Protein AF-A0A9K3L399-F1 (afdb_monomer_lite)

Structure (mmCIF, N/CA/C/O backbone):
data_AF-A0A9K3L399-F1
#
_entry.id   AF-A0A9K3L399-F1
#
loop_
_atom_site.group_PDB
_atom_site.id
_atom_site.type_symbol
_atom_site.label_atom_id
_atom_site.label_alt_id
_atom_site.label_comp_id
_atom_site.label_asym_id
_atom_site.label_entity_id
_atom_site.label_seq_id
_atom_site.pdbx_PDB_ins_code
_atom_site.Cartn_x
_atom_site.Cartn_y
_atom_site.Cartn_z
_atom_site.occupancy
_atom_site.B_iso_or_equiv
_atom_site.auth_seq_id
_atom_site.auth_comp_id
_atom_site.auth_asym_id
_atom_site.auth_atom_id
_atom_site.pdbx_PDB_model_num
ATOM 1 N N . MET A 1 1 ? 44.652 -13.958 -78.628 1.00 60.00 1 MET A N 1
ATOM 2 C CA . MET A 1 1 ? 44.239 -12.927 -77.640 1.00 60.00 1 MET A CA 1
ATOM 3 C C . MET A 1 1 ? 43.133 -13.408 -76.683 1.00 60.00 1 MET A C 1
ATOM 5 O O . MET A 1 1 ? 42.712 -12.653 -75.819 1.00 60.00 1 MET A O 1
ATOM 9 N N . SER A 1 2 ? 42.700 -14.672 -76.766 1.00 59.09 2 SER A N 1
ATOM 10 C CA . SER A 1 2 ? 41.547 -15.231 -76.036 1.00 59.09 2 SER A CA 1
ATOM 11 C C . SER A 1 2 ? 41.842 -15.648 -74.584 1.00 59.09 2 SER A C 1
ATOM 13 O O . SER A 1 2 ? 40.929 -15.768 -73.774 1.00 59.09 2 SER A O 1
ATOM 15 N N . SER A 1 3 ? 43.116 -15.843 -74.232 1.00 60.59 3 SER A N 1
ATOM 16 C CA . SER A 1 3 ? 43.539 -16.388 -72.933 1.00 60.59 3 SER A CA 1
ATOM 17 C C . SER A 1 3 ? 43.390 -15.400 -71.766 1.00 60.59 3 SER A C 1
ATOM 19 O O . SER A 1 3 ? 43.215 -15.813 -70.624 1.00 60.59 3 SER A O 1
ATOM 21 N N . SER A 1 4 ? 43.422 -14.091 -72.044 1.00 69.38 4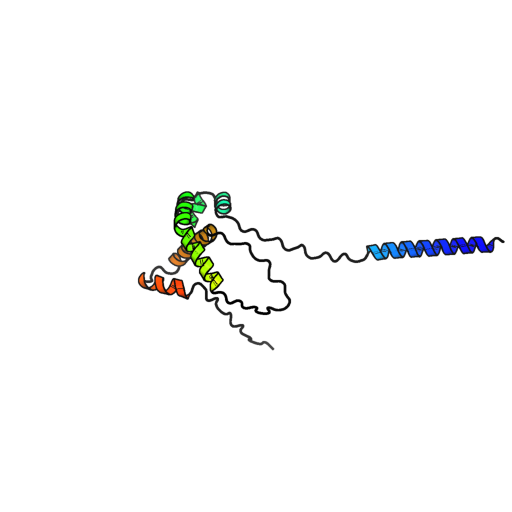 SER A N 1
ATOM 22 C CA . SER A 1 4 ? 43.353 -13.039 -71.014 1.00 69.38 4 SER A CA 1
ATOM 23 C C . SER A 1 4 ? 41.928 -12.827 -70.479 1.00 69.38 4 SER A C 1
ATOM 25 O O . SER A 1 4 ? 41.721 -12.604 -69.288 1.00 69.38 4 SER A O 1
ATOM 27 N N . ILE A 1 5 ? 40.916 -12.992 -71.338 1.00 71.00 5 ILE A N 1
ATOM 28 C CA . ILE A 1 5 ? 39.499 -12.831 -70.968 1.00 71.00 5 ILE A CA 1
ATOM 29 C C . ILE A 1 5 ? 39.054 -13.962 -70.030 1.00 71.00 5 ILE A C 1
ATOM 31 O O . ILE A 1 5 ? 38.364 -13.717 -69.040 1.00 71.00 5 ILE A O 1
ATOM 35 N N . ALA A 1 6 ? 39.511 -15.190 -70.295 1.00 69.25 6 ALA A N 1
ATOM 36 C CA . ALA A 1 6 ? 39.241 -16.341 -69.437 1.00 69.25 6 ALA A CA 1
ATOM 37 C C . ALA A 1 6 ? 39.837 -16.160 -68.029 1.00 69.25 6 ALA A C 1
ATOM 39 O O . ALA A 1 6 ? 39.165 -16.441 -67.038 1.00 69.25 6 ALA A O 1
ATOM 40 N N . ALA A 1 7 ? 41.056 -15.619 -67.927 1.00 69.25 7 ALA A N 1
ATOM 41 C CA . ALA A 1 7 ? 41.694 -15.342 -66.641 1.00 69.25 7 ALA A CA 1
ATOM 42 C C . ALA A 1 7 ? 40.911 -14.298 -65.822 1.00 69.25 7 ALA A C 1
ATOM 44 O O . ALA A 1 7 ? 40.641 -14.517 -64.641 1.00 69.25 7 ALA A O 1
ATOM 45 N N . MET A 1 8 ? 40.465 -13.206 -66.453 1.00 76.31 8 MET A N 1
ATOM 46 C CA . MET A 1 8 ? 39.674 -12.156 -65.790 1.00 76.31 8 MET A CA 1
ATOM 47 C C . MET A 1 8 ? 38.332 -12.674 -65.249 1.00 76.31 8 MET A C 1
ATOM 49 O O . MET A 1 8 ? 37.905 -12.272 -64.163 1.00 76.31 8 MET A O 1
ATOM 53 N N . TYR A 1 9 ? 37.686 -13.605 -65.958 1.00 81.94 9 TYR A N 1
ATOM 54 C CA . TYR A 1 9 ? 36.441 -14.223 -65.500 1.00 81.94 9 TYR A CA 1
ATOM 55 C C . TYR A 1 9 ? 36.656 -15.102 -64.261 1.00 81.94 9 TYR A C 1
ATOM 57 O O . TYR A 1 9 ? 35.892 -15.015 -63.300 1.00 81.94 9 TYR A O 1
ATOM 65 N N . VAL A 1 10 ? 37.736 -15.889 -64.231 1.00 80.19 10 VAL A N 1
ATOM 66 C CA . VAL A 1 10 ? 38.081 -16.728 -63.072 1.00 80.19 10 VAL A CA 1
ATOM 67 C C . VAL A 1 10 ? 38.379 -15.869 -61.840 1.00 80.19 10 VAL A C 1
ATOM 69 O O . VAL A 1 10 ? 37.856 -16.152 -60.763 1.00 80.19 10 VAL A O 1
ATOM 72 N N . PHE A 1 11 ? 39.132 -14.773 -61.985 1.00 79.56 11 PHE A N 1
ATOM 73 C CA . PHE A 1 11 ? 39.395 -13.858 -60.867 1.00 79.56 11 PHE A CA 1
ATOM 74 C C . PHE A 1 11 ? 38.120 -13.201 -60.329 1.00 79.56 11 PHE A C 1
ATOM 76 O O . PHE A 1 11 ? 37.956 -13.092 -59.112 1.00 79.56 11 PHE A O 1
ATOM 83 N N . SER A 1 12 ? 37.188 -12.817 -61.207 1.00 81.88 12 SER A N 1
ATOM 84 C CA . SER A 1 12 ? 35.891 -12.262 -60.804 1.00 81.88 12 SER A CA 1
ATOM 85 C C . SER A 1 12 ? 35.055 -13.268 -60.002 1.00 81.88 12 SER A C 1
ATOM 87 O O . SER A 1 12 ? 34.522 -12.922 -58.946 1.00 81.88 12 SER A O 1
ATOM 89 N N . GLN A 1 13 ? 35.009 -14.532 -60.439 1.00 83.81 13 GLN A N 1
ATOM 90 C CA . GLN A 1 13 ? 34.289 -15.604 -59.742 1.00 83.81 13 GLN A CA 1
ATOM 91 C C . GLN A 1 13 ? 34.892 -15.904 -58.364 1.00 83.81 13 GLN A C 1
ATOM 93 O O . GLN A 1 13 ? 34.165 -16.037 -57.376 1.00 83.81 13 GLN A O 1
ATOM 98 N N . VAL A 1 14 ? 36.224 -15.943 -58.267 1.00 88.38 14 VAL A N 1
ATOM 99 C CA . VAL A 1 14 ? 36.929 -16.147 -56.993 1.00 88.38 14 VAL A CA 1
ATOM 100 C C . VAL A 1 14 ? 36.684 -14.975 -56.038 1.00 88.38 14 VAL A C 1
ATOM 102 O O . VAL A 1 14 ? 36.363 -15.192 -54.868 1.00 88.38 14 VAL A O 1
ATOM 105 N N . ALA A 1 15 ? 36.754 -13.732 -56.522 1.00 88.19 15 ALA A N 1
ATOM 106 C CA . ALA A 1 15 ? 36.475 -12.545 -55.713 1.00 88.19 15 ALA A CA 1
ATOM 107 C C . ALA A 1 15 ? 35.025 -12.523 -55.193 1.00 88.19 15 ALA A C 1
ATOM 109 O O . ALA A 1 15 ? 34.789 -12.222 -54.018 1.00 88.19 15 ALA A O 1
ATOM 110 N N . LEU A 1 16 ? 34.057 -12.900 -56.036 1.00 89.06 16 LEU A N 1
ATOM 111 C CA . LEU A 1 16 ? 32.649 -13.002 -55.656 1.00 89.06 16 LEU A CA 1
ATOM 112 C C . LEU A 1 16 ? 32.433 -14.079 -54.583 1.00 89.06 16 LEU A C 1
ATOM 114 O O . LEU A 1 16 ? 31.767 -13.820 -53.578 1.00 89.06 16 LEU A O 1
ATOM 118 N N . ALA A 1 17 ? 33.038 -15.258 -54.749 1.00 88.12 17 ALA A N 1
ATOM 119 C CA . ALA A 1 17 ? 32.958 -16.345 -53.776 1.00 88.12 17 ALA A CA 1
ATOM 120 C C . ALA A 1 17 ? 33.521 -15.927 -52.407 1.00 88.12 17 ALA A C 1
ATOM 122 O O . ALA A 1 17 ? 32.880 -16.148 -51.376 1.00 88.12 17 ALA A O 1
ATOM 123 N N . ILE A 1 18 ? 34.670 -15.243 -52.384 1.00 87.12 18 ILE A N 1
ATOM 124 C CA . ILE A 1 18 ? 35.277 -14.721 -51.151 1.00 87.12 18 ILE A CA 1
ATOM 125 C C . ILE A 1 18 ? 34.354 -13.694 -50.479 1.00 87.12 18 ILE A C 1
ATOM 127 O O . ILE A 1 18 ? 34.129 -13.765 -49.266 1.00 87.12 18 ILE A O 1
ATOM 131 N N . ALA A 1 19 ? 33.765 -12.772 -51.246 1.00 85.75 19 ALA A N 1
ATOM 132 C CA . ALA A 1 19 ? 32.849 -11.761 -50.719 1.00 85.75 19 ALA A CA 1
ATOM 133 C C . ALA A 1 19 ? 31.574 -12.378 -50.111 1.00 85.75 19 ALA A C 1
ATOM 135 O O . ALA A 1 19 ? 31.117 -11.944 -49.044 1.00 85.75 19 ALA A O 1
ATOM 136 N N . ILE A 1 20 ? 31.018 -13.413 -50.750 1.00 85.38 20 ILE A N 1
ATOM 137 C CA . ILE A 1 20 ? 29.857 -14.164 -50.252 1.00 85.38 20 ILE A CA 1
ATOM 138 C C . ILE A 1 20 ? 30.217 -14.900 -48.956 1.00 85.38 20 ILE A C 1
ATOM 140 O O . ILE A 1 20 ? 29.530 -14.724 -47.945 1.00 85.38 20 ILE A O 1
ATOM 144 N N . CYS A 1 21 ? 31.327 -15.643 -48.940 1.00 78.56 21 CYS A N 1
ATOM 145 C CA . CYS A 1 21 ? 31.815 -16.350 -47.754 1.00 78.56 21 CYS A CA 1
ATOM 146 C C . CYS A 1 21 ? 32.049 -15.397 -46.574 1.00 78.56 21 CYS A C 1
ATOM 148 O O . CYS A 1 21 ? 31.640 -15.680 -45.446 1.00 78.56 21 CYS A O 1
ATOM 150 N N . HIS A 1 22 ? 32.630 -14.222 -46.823 1.00 77.44 22 HIS A N 1
ATOM 151 C CA . HIS A 1 22 ? 32.864 -13.215 -45.792 1.00 77.44 22 HIS A CA 1
ATOM 152 C C . HIS A 1 22 ? 31.555 -12.619 -45.235 1.00 77.44 22 HIS A C 1
ATOM 154 O O . HIS A 1 22 ? 31.434 -12.397 -44.027 1.00 77.44 22 HIS A O 1
ATOM 160 N N . ARG A 1 23 ? 30.531 -12.407 -46.077 1.00 75.50 23 ARG A N 1
ATOM 161 C CA . ARG A 1 23 ? 29.193 -11.969 -45.627 1.00 75.50 23 ARG A CA 1
ATOM 162 C C . ARG A 1 23 ? 28.488 -13.017 -44.772 1.00 75.50 23 ARG A C 1
ATOM 164 O O . ARG A 1 23 ? 27.875 -12.651 -43.769 1.00 75.50 23 ARG A O 1
ATOM 171 N N . ILE A 1 24 ? 28.566 -14.292 -45.150 1.00 73.62 24 ILE A N 1
ATOM 172 C CA . ILE A 1 24 ? 27.965 -15.393 -44.385 1.00 73.62 24 ILE A CA 1
ATOM 173 C C . ILE A 1 24 ? 28.645 -15.500 -43.014 1.00 73.62 24 ILE A C 1
ATOM 175 O O . ILE A 1 24 ? 27.960 -15.554 -41.994 1.00 73.62 24 ILE A O 1
ATOM 179 N N . ARG A 1 25 ? 29.978 -15.392 -42.973 1.00 67.44 25 ARG A N 1
ATOM 180 C CA . ARG A 1 25 ? 30.766 -15.443 -41.733 1.00 67.44 25 ARG A CA 1
ATOM 181 C C . ARG A 1 25 ? 30.498 -14.258 -40.794 1.00 67.44 25 ARG A C 1
ATOM 183 O O . ARG A 1 25 ? 30.431 -14.444 -39.585 1.00 67.44 25 ARG A O 1
ATOM 190 N N . LYS A 1 26 ? 30.251 -13.051 -41.325 1.00 61.12 26 LYS A N 1
ATOM 191 C CA . LYS A 1 26 ? 29.807 -11.897 -40.512 1.00 61.12 26 LYS A CA 1
ATOM 192 C C . LYS A 1 26 ? 28.393 -12.058 -39.940 1.00 61.12 26 LYS A C 1
ATOM 194 O O . LYS A 1 26 ? 28.095 -11.469 -38.906 1.00 61.12 26 LYS A O 1
ATOM 199 N N . LYS A 1 27 ? 27.518 -12.842 -40.582 1.00 57.25 27 LYS A N 1
ATOM 200 C CA . LYS A 1 27 ? 26.172 -13.150 -40.060 1.00 57.25 27 LYS A CA 1
ATOM 201 C C . LYS A 1 27 ? 26.173 -14.251 -38.995 1.00 57.25 27 LYS A C 1
ATOM 203 O O . LYS A 1 27 ? 25.213 -14.322 -38.233 1.00 57.25 27 LYS A O 1
ATOM 208 N N . SER A 1 28 ? 27.219 -15.079 -38.931 1.00 52.66 28 SER A N 1
ATOM 209 C CA . SER A 1 28 ? 27.347 -16.177 -37.965 1.00 52.66 28 SER A CA 1
ATOM 210 C C . SER A 1 28 ? 28.048 -15.796 -36.661 1.00 52.66 28 SER A C 1
ATOM 212 O O . SER A 1 28 ? 28.267 -16.674 -35.832 1.00 52.66 28 SER A O 1
ATOM 214 N N . GLU A 1 29 ? 28.394 -14.521 -36.452 1.00 58.78 29 GLU A N 1
ATOM 215 C CA . GLU A 1 29 ? 28.745 -14.039 -35.114 1.00 58.78 29 GLU A CA 1
ATOM 216 C C . GLU A 1 29 ? 27.562 -14.357 -34.189 1.00 58.78 29 GLU A C 1
ATOM 218 O O . GLU A 1 29 ? 26.456 -13.841 -34.413 1.00 58.78 29 GLU A O 1
ATOM 223 N N . PRO A 1 30 ? 27.733 -15.231 -33.180 1.00 54.66 30 PRO A N 1
ATOM 224 C CA . PRO A 1 30 ? 26.673 -15.502 -32.236 1.00 54.66 30 PRO A CA 1
ATOM 225 C C . PRO A 1 30 ? 26.387 -14.178 -31.544 1.00 54.66 30 PRO A C 1
ATOM 227 O O . PRO A 1 30 ? 27.159 -13.726 -30.697 1.00 54.66 30 PRO A O 1
ATOM 230 N N . ARG A 1 31 ? 25.271 -13.531 -31.913 1.00 56.38 31 ARG A N 1
ATOM 231 C CA . ARG A 1 31 ? 24.708 -12.438 -31.125 1.00 56.38 31 ARG A CA 1
ATOM 232 C C . ARG A 1 31 ? 24.625 -12.993 -29.717 1.00 56.38 31 ARG A C 1
ATOM 234 O O . ARG A 1 31 ? 23.785 -13.856 -29.459 1.00 56.38 31 ARG A O 1
ATOM 241 N N . LYS A 1 32 ? 25.528 -12.552 -28.837 1.00 56.16 32 LYS A N 1
ATOM 242 C CA . LYS A 1 32 ? 25.465 -12.829 -27.408 1.00 56.16 32 LYS A CA 1
ATOM 243 C C . LYS A 1 32 ? 24.096 -12.315 -26.996 1.00 56.16 32 LYS A C 1
ATOM 245 O O . LYS A 1 32 ? 23.915 -11.113 -26.826 1.00 56.16 32 LYS A O 1
ATOM 250 N N . LYS A 1 33 ? 23.098 -13.204 -26.958 1.00 58.72 33 LYS A N 1
ATOM 251 C CA . LYS A 1 33 ? 21.773 -12.916 -26.428 1.00 58.72 33 LYS A CA 1
ATOM 252 C C . LYS A 1 33 ? 22.036 -12.626 -24.962 1.00 58.72 33 LYS A C 1
ATOM 254 O O . LYS A 1 33 ? 22.144 -13.545 -24.153 1.00 58.72 33 LYS A O 1
ATOM 259 N N . GLY A 1 34 ? 22.279 -11.352 -24.656 1.00 62.00 34 GLY A N 1
ATOM 260 C CA . GLY A 1 34 ? 22.383 -10.880 -23.291 1.00 62.00 34 GLY A CA 1
ATOM 261 C C . GLY A 1 34 ? 21.168 -11.408 -22.547 1.00 62.00 34 GLY A C 1
ATOM 262 O O . GLY A 1 34 ? 20.067 -11.448 -23.107 1.00 62.00 34 GLY A O 1
ATOM 263 N N . ARG A 1 35 ? 21.373 -11.887 -21.316 1.00 64.38 35 ARG A N 1
ATOM 264 C CA . ARG A 1 35 ? 20.244 -12.239 -20.453 1.00 64.38 35 ARG A CA 1
ATOM 265 C C . ARG A 1 35 ? 19.261 -11.065 -20.490 1.00 64.38 35 ARG A C 1
ATOM 267 O O . ARG A 1 35 ? 19.727 -9.926 -20.390 1.00 64.38 35 ARG A O 1
ATOM 274 N N . PRO A 1 36 ? 17.950 -11.311 -20.663 1.00 64.44 36 PRO A N 1
ATOM 275 C CA . PRO A 1 36 ? 16.982 -10.228 -20.617 1.00 64.44 36 PRO A CA 1
ATOM 276 C C . PRO A 1 36 ? 17.220 -9.446 -19.328 1.00 64.44 36 PRO A C 1
ATOM 278 O O . PRO A 1 36 ? 17.435 -10.057 -18.274 1.00 64.44 36 PRO A O 1
ATOM 281 N N . ALA A 1 37 ? 17.243 -8.114 -19.432 1.00 68.25 37 ALA A N 1
ATOM 282 C CA . ALA A 1 37 ? 17.359 -7.255 -18.265 1.00 68.25 37 ALA A CA 1
ATOM 283 C C . ALA A 1 37 ? 16.333 -7.738 -17.237 1.00 68.25 37 ALA A C 1
ATOM 285 O O . ALA A 1 37 ? 15.153 -7.913 -17.562 1.00 68.25 37 ALA A O 1
ATOM 286 N N . ALA A 1 38 ? 16.801 -8.070 -16.033 1.00 67.81 38 ALA A N 1
ATOM 287 C CA . ALA A 1 38 ? 15.913 -8.620 -15.028 1.00 67.81 38 ALA A CA 1
ATOM 288 C C . ALA A 1 38 ? 14.789 -7.606 -14.776 1.00 67.81 38 ALA A C 1
ATOM 290 O O . ALA A 1 38 ? 15.039 -6.421 -14.550 1.00 67.81 38 ALA A O 1
ATOM 291 N N . ARG A 1 39 ? 13.540 -8.072 -14.914 1.00 67.75 39 ARG A N 1
ATOM 292 C CA . ARG A 1 39 ? 12.357 -7.218 -14.799 1.00 67.75 39 ARG A CA 1
ATOM 293 C C . ARG A 1 39 ? 12.384 -6.512 -13.449 1.00 67.75 39 ARG A C 1
ATOM 295 O O . ARG A 1 39 ? 12.530 -7.161 -12.411 1.00 67.75 39 ARG A O 1
ATOM 302 N N . VAL A 1 40 ? 12.209 -5.194 -13.471 1.00 67.81 40 VAL A N 1
ATOM 303 C CA . VAL A 1 40 ? 12.074 -4.407 -12.247 1.00 67.81 40 VAL A CA 1
ATOM 304 C C . VAL A 1 40 ? 10.841 -4.905 -11.502 1.00 67.81 40 VAL A C 1
ATOM 306 O O . VAL A 1 40 ? 9.733 -4.934 -12.040 1.00 67.81 40 VAL A O 1
ATOM 309 N N . ARG A 1 41 ? 11.032 -5.338 -10.255 1.00 67.19 41 ARG A N 1
ATOM 310 C CA . ARG A 1 41 ? 9.931 -5.800 -9.415 1.00 67.19 41 ARG A CA 1
ATOM 311 C C . ARG A 1 41 ? 9.131 -4.593 -8.934 1.00 67.19 41 ARG A C 1
ATOM 313 O O . ARG A 1 41 ? 9.585 -3.868 -8.051 1.00 67.19 41 ARG A O 1
ATOM 320 N N . GLN A 1 42 ? 7.925 -4.417 -9.465 1.00 74.19 42 GLN A N 1
ATOM 321 C CA . GLN A 1 42 ? 6.967 -3.458 -8.918 1.00 74.19 42 GLN A CA 1
ATOM 322 C C . GLN A 1 42 ? 6.351 -4.014 -7.630 1.00 74.19 42 GLN A C 1
ATOM 324 O O . GLN A 1 42 ? 5.912 -5.167 -7.568 1.00 74.19 42 GLN A O 1
ATOM 329 N N . ARG A 1 43 ? 6.369 -3.207 -6.567 1.00 80.44 43 ARG A N 1
ATOM 330 C CA . ARG A 1 43 ? 5.662 -3.527 -5.324 1.00 80.44 43 ARG A CA 1
ATOM 331 C C . ARG A 1 43 ? 4.199 -3.136 -5.490 1.00 80.44 43 ARG A C 1
ATOM 333 O O . ARG A 1 43 ? 3.919 -2.063 -6.005 1.00 80.44 43 ARG A O 1
ATOM 340 N N . ARG A 1 44 ? 3.303 -4.011 -5.037 1.00 85.62 44 ARG A N 1
ATOM 341 C CA . ARG A 1 44 ? 1.861 -3.753 -5.034 1.00 85.62 44 ARG A CA 1
ATOM 342 C C . ARG A 1 44 ? 1.492 -2.813 -3.896 1.00 85.62 44 ARG A C 1
ATOM 344 O O . ARG A 1 44 ? 2.034 -2.947 -2.792 1.00 85.62 44 ARG A O 1
ATOM 351 N N . SER A 1 45 ? 0.580 -1.893 -4.171 1.00 89.31 45 SER A N 1
ATOM 352 C CA . SER A 1 45 ? -0.019 -1.025 -3.166 1.00 89.31 45 SER A CA 1
ATOM 353 C C . SER A 1 45 ? -0.978 -1.825 -2.269 1.00 89.31 45 SER A C 1
ATOM 355 O O . SER A 1 45 ? -1.366 -2.953 -2.585 1.00 89.31 45 SER A O 1
ATOM 357 N N . VAL A 1 46 ? -1.360 -1.263 -1.118 1.00 90.31 46 VAL A N 1
ATOM 358 C CA . VAL A 1 46 ? -2.408 -1.881 -0.282 1.00 90.31 46 VAL A CA 1
ATOM 359 C C . VAL A 1 46 ? -3.754 -1.878 -1.011 1.00 90.31 46 VAL A C 1
ATOM 361 O O . VAL A 1 46 ? -4.528 -2.816 -0.837 1.00 90.31 46 VAL A O 1
ATOM 364 N N . GLN A 1 47 ? -3.996 -0.878 -1.862 1.00 92.81 47 GLN A N 1
ATOM 365 C CA . GLN A 1 47 ? -5.175 -0.815 -2.715 1.00 92.81 47 GLN A CA 1
ATOM 366 C C . GLN A 1 47 ? -5.204 -1.983 -3.708 1.00 92.81 47 GLN A C 1
ATOM 368 O O . GLN A 1 47 ? -6.181 -2.722 -3.719 1.00 92.81 47 GLN A O 1
ATOM 373 N N . ASP A 1 48 ? -4.109 -2.262 -4.423 1.00 91.19 48 ASP A N 1
ATOM 374 C CA . ASP A 1 48 ? -4.041 -3.399 -5.357 1.00 91.19 48 ASP A CA 1
ATOM 375 C C . ASP A 1 48 ? -4.304 -4.726 -4.625 1.00 91.19 48 ASP A C 1
ATOM 377 O O . ASP A 1 48 ? -4.916 -5.653 -5.151 1.00 91.19 48 ASP A O 1
ATOM 381 N N . VAL A 1 49 ? -3.809 -4.843 -3.386 1.00 89.56 49 VAL A N 1
ATOM 382 C CA . VAL A 1 49 ? -4.039 -6.018 -2.535 1.00 89.56 49 VAL A CA 1
ATOM 383 C C . VAL A 1 49 ? -5.508 -6.118 -2.128 1.00 89.56 49 VAL A C 1
ATOM 385 O O . VAL A 1 49 ? -6.044 -7.225 -2.106 1.00 89.56 49 VAL A O 1
ATOM 388 N N . TYR A 1 50 ? -6.152 -4.997 -1.808 1.00 92.81 50 TYR A N 1
ATOM 389 C CA . TYR A 1 50 ? -7.577 -4.941 -1.498 1.00 92.81 50 TYR A CA 1
ATOM 390 C C . TYR A 1 50 ? -8.431 -5.325 -2.708 1.00 92.81 50 TYR A C 1
ATOM 392 O O . TYR A 1 50 ? -9.298 -6.182 -2.573 1.00 92.81 50 TYR A O 1
ATOM 400 N N . GLU A 1 51 ? -8.139 -4.776 -3.885 1.00 93.31 51 GLU A N 1
ATOM 401 C CA . GLU A 1 51 ? -8.824 -5.098 -5.142 1.00 93.31 51 GLU A CA 1
ATOM 402 C C . GLU A 1 51 ? -8.665 -6.580 -5.511 1.00 93.31 51 GLU A C 1
ATOM 404 O O . GLU A 1 51 ? -9.632 -7.229 -5.898 1.00 93.31 51 GLU A O 1
ATOM 409 N N . CYS A 1 52 ? -7.475 -7.159 -5.308 1.00 91.31 52 CYS A N 1
ATOM 410 C CA . CYS A 1 52 ? -7.232 -8.580 -5.574 1.00 91.31 52 CYS A CA 1
ATOM 411 C C . CYS A 1 52 ? -7.926 -9.526 -4.578 1.00 91.31 52 CYS A C 1
ATOM 413 O O . CYS A 1 52 ? -8.334 -10.621 -4.956 1.00 91.31 52 CYS A O 1
ATOM 415 N N . LEU A 1 53 ? -7.961 -9.177 -3.288 1.00 89.56 53 LEU A N 1
ATOM 416 C CA . LEU A 1 53 ? -8.482 -10.057 -2.230 1.00 89.56 53 LEU A CA 1
ATOM 417 C C . LEU A 1 53 ? -9.981 -9.879 -1.992 1.00 89.56 53 LEU A C 1
ATOM 419 O O . LEU A 1 53 ? -10.650 -10.804 -1.537 1.00 89.56 53 LEU A O 1
ATOM 423 N N . GLY A 1 54 ? -10.490 -8.676 -2.218 1.00 92.62 54 GLY A N 1
ATOM 424 C CA . GLY A 1 54 ? -11.825 -8.270 -1.825 1.00 92.62 54 GLY A CA 1
ATOM 425 C C . GLY A 1 54 ? -11.984 -8.005 -0.318 1.00 92.62 54 GLY A C 1
ATOM 426 O O . GLY A 1 54 ? -11.114 -8.313 0.513 1.00 92.62 54 GLY A O 1
ATOM 427 N N . PRO A 1 55 ? -13.143 -7.447 0.071 1.00 91.62 55 PRO A N 1
ATOM 428 C CA . PRO A 1 55 ? -13.391 -6.947 1.422 1.00 91.62 55 PRO A CA 1
ATOM 429 C C . PRO A 1 55 ? -13.362 -8.040 2.495 1.00 91.62 55 PRO A C 1
ATOM 431 O O . PRO A 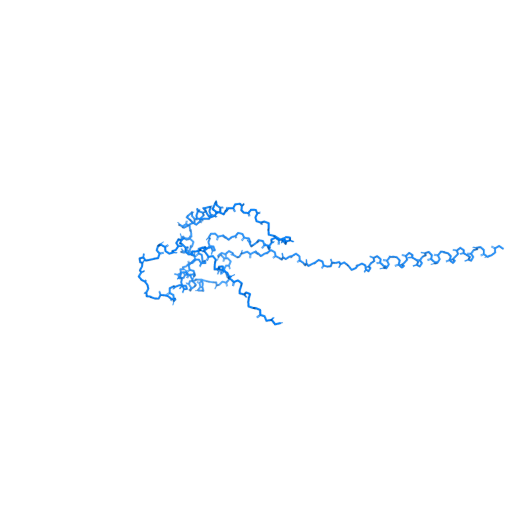1 55 ? -12.838 -7.817 3.588 1.00 91.62 55 PRO A O 1
ATOM 434 N N . THR A 1 56 ? -13.880 -9.233 2.199 1.00 93.00 56 THR A N 1
ATOM 435 C CA . THR A 1 56 ? -13.971 -10.340 3.164 1.00 93.00 56 THR A CA 1
ATOM 436 C C . THR A 1 56 ? -12.590 -10.838 3.583 1.00 93.00 56 THR A C 1
ATOM 438 O O . THR A 1 56 ? -12.287 -10.940 4.777 1.00 93.00 56 THR A O 1
ATOM 441 N N . TYR A 1 57 ? -11.710 -11.104 2.615 1.00 91.50 57 TYR A N 1
ATOM 442 C CA . TYR A 1 57 ? -10.353 -11.568 2.895 1.00 91.50 57 TYR A CA 1
ATOM 443 C C . TYR A 1 57 ? -9.481 -10.463 3.485 1.00 91.50 57 TYR A C 1
ATOM 445 O O . TYR A 1 57 ? -8.669 -10.746 4.371 1.00 91.50 57 TYR A O 1
ATOM 453 N N . PHE A 1 58 ? -9.690 -9.209 3.078 1.00 92.25 58 PHE A N 1
ATOM 454 C CA . PHE A 1 58 ? -9.021 -8.067 3.692 1.00 92.25 58 PHE A CA 1
ATOM 455 C C . PHE A 1 58 ? -9.369 -7.952 5.181 1.00 92.25 58 PHE A C 1
ATOM 457 O O . PHE A 1 58 ? -8.473 -7.974 6.031 1.00 92.25 58 PHE A O 1
ATOM 464 N N . ARG A 1 59 ? -10.665 -7.957 5.528 1.00 92.88 59 ARG A N 1
ATOM 465 C CA . ARG A 1 59 ? -11.115 -7.958 6.930 1.00 92.88 59 ARG A CA 1
ATOM 466 C C . ARG A 1 59 ? -10.554 -9.145 7.697 1.00 92.88 59 ARG A C 1
ATOM 468 O O . ARG A 1 59 ? -10.093 -8.983 8.821 1.00 92.88 59 ARG A O 1
ATOM 475 N N . ARG A 1 60 ? -10.519 -10.341 7.104 1.00 89.25 60 ARG A N 1
ATOM 476 C CA . ARG A 1 60 ? -9.942 -11.520 7.766 1.00 89.25 60 ARG A CA 1
ATOM 477 C C . ARG A 1 60 ? -8.447 -11.359 8.033 1.00 89.25 60 ARG A C 1
ATOM 479 O O . ARG A 1 60 ? -7.992 -11.760 9.105 1.00 89.25 60 ARG A O 1
ATOM 486 N N . ALA A 1 61 ? -7.689 -10.797 7.095 1.00 88.94 61 ALA A N 1
ATOM 487 C CA . ALA A 1 61 ? -6.246 -10.616 7.219 1.00 88.94 61 ALA A CA 1
ATOM 488 C C . ALA A 1 61 ? -5.883 -9.550 8.265 1.00 88.94 61 ALA A C 1
ATOM 490 O O . ALA A 1 61 ? -5.036 -9.810 9.124 1.00 88.94 61 ALA A O 1
ATOM 491 N N . TYR A 1 62 ? -6.557 -8.398 8.228 1.00 89.94 62 TYR A N 1
ATOM 492 C CA . TYR A 1 62 ? -6.200 -7.206 9.007 1.00 89.94 62 TYR A CA 1
ATOM 493 C C . TYR A 1 62 ? -7.110 -6.938 10.218 1.00 89.94 62 TYR A C 1
ATOM 495 O O . TYR A 1 62 ? -6.767 -6.120 11.062 1.00 89.94 62 TYR A O 1
ATOM 503 N N . ARG A 1 63 ? -8.232 -7.662 10.355 1.00 90.12 63 ARG A N 1
ATOM 504 C CA . ARG A 1 63 ? -9.273 -7.493 11.396 1.00 90.12 63 ARG A CA 1
ATOM 505 C C . ARG A 1 63 ? -9.919 -6.102 11.428 1.00 90.12 63 ARG A C 1
ATOM 507 O O . ARG A 1 63 ? -10.428 -5.691 12.462 1.00 90.12 63 ARG A O 1
ATOM 514 N N . MET A 1 64 ? -9.916 -5.403 10.298 1.00 93.44 64 MET A N 1
ATOM 515 C CA . MET A 1 64 ? -10.522 -4.081 10.127 1.00 93.44 64 MET A CA 1
ATOM 516 C C . MET A 1 64 ? -11.027 -3.908 8.696 1.00 93.44 64 MET A C 1
ATOM 518 O O . MET A 1 64 ? -10.623 -4.658 7.801 1.00 93.44 64 MET A O 1
ATOM 522 N N . SER A 1 65 ? -11.932 -2.952 8.485 1.00 94.81 65 SER A N 1
ATOM 523 C CA . SER A 1 65 ? -12.338 -2.558 7.137 1.00 94.81 65 SER A CA 1
ATOM 524 C C . SER A 1 65 ? -11.195 -1.825 6.427 1.00 94.81 65 SER A C 1
ATOM 526 O O . SER A 1 65 ? -10.231 -1.379 7.053 1.00 94.81 65 SER A O 1
ATOM 528 N N . TYR A 1 66 ? -11.300 -1.721 5.105 1.00 94.06 66 TYR A N 1
ATOM 529 C CA . TYR A 1 66 ? -10.349 -0.964 4.292 1.00 94.06 66 TYR A CA 1
ATOM 530 C C . TYR A 1 66 ? -10.312 0.519 4.681 1.00 94.06 66 TYR A C 1
ATOM 532 O O . TYR A 1 66 ? -9.243 1.101 4.814 1.00 94.06 66 TYR A O 1
ATOM 540 N N . GLU A 1 67 ? -11.473 1.103 4.954 1.00 95.69 67 GLU A N 1
ATOM 541 C CA . GLU A 1 67 ? -11.589 2.488 5.404 1.00 95.69 67 GLU A CA 1
ATOM 542 C C . GLU A 1 67 ? -10.931 2.704 6.774 1.00 95.69 67 GLU A C 1
ATOM 544 O O . GLU A 1 67 ? -10.086 3.582 6.930 1.00 95.69 67 GLU A O 1
ATOM 549 N N . SER A 1 68 ? -11.215 1.836 7.754 1.00 95.62 68 SER A N 1
ATOM 550 C CA . SER A 1 68 ? -10.567 1.908 9.070 1.00 95.62 68 SER A CA 1
ATOM 551 C C . SER A 1 68 ? -9.051 1.724 8.986 1.00 95.62 68 SER A C 1
ATOM 553 O O . SER A 1 68 ? -8.321 2.291 9.797 1.00 95.62 68 SER A O 1
ATOM 555 N N . PHE A 1 69 ? -8.570 0.944 8.014 1.00 95.44 69 PHE A N 1
ATOM 556 C CA . PHE A 1 69 ? -7.143 0.808 7.755 1.00 95.44 69 PHE A CA 1
ATOM 557 C C . PHE A 1 69 ? -6.518 2.135 7.313 1.00 95.44 69 PHE A C 1
ATOM 559 O O . PHE A 1 69 ? -5.459 2.485 7.827 1.00 95.44 69 PHE A O 1
ATOM 566 N N . TRP A 1 70 ? -7.160 2.880 6.410 1.00 95.75 70 TRP A N 1
ATOM 567 C CA . TRP A 1 70 ? -6.650 4.181 5.968 1.00 95.75 70 TRP A CA 1
ATOM 568 C C . TRP A 1 70 ? -6.705 5.233 7.068 1.00 95.75 70 TRP A C 1
ATOM 570 O O . TRP A 1 70 ? -5.711 5.909 7.296 1.00 95.75 70 TRP A O 1
ATOM 580 N N . ILE A 1 71 ? -7.781 5.267 7.856 1.00 96.75 71 ILE A N 1
ATOM 581 C CA . ILE A 1 71 ? -7.867 6.144 9.033 1.00 96.75 71 ILE A CA 1
ATOM 582 C C . ILE A 1 71 ? -6.720 5.863 10.017 1.00 96.75 71 ILE A C 1
ATOM 584 O O . ILE A 1 71 ? -6.137 6.781 10.593 1.00 96.75 71 ILE A O 1
ATOM 588 N N . LEU A 1 72 ? -6.386 4.587 10.237 1.00 94.62 72 LEU A N 1
ATOM 589 C CA . LEU A 1 72 ? -5.250 4.208 11.076 1.00 94.62 72 LEU A CA 1
ATOM 590 C C . LEU A 1 72 ? -3.911 4.573 10.424 1.00 94.62 72 LEU A C 1
ATOM 592 O O . LEU A 1 72 ? -2.985 4.985 11.120 1.00 94.62 72 LEU A O 1
ATOM 596 N N . HIS A 1 73 ? -3.796 4.391 9.109 1.00 95.38 73 HIS A N 1
ATOM 597 C CA . HIS A 1 73 ? -2.598 4.733 8.354 1.00 95.38 73 HIS A CA 1
ATOM 598 C C . HIS A 1 73 ? -2.300 6.223 8.432 1.00 95.38 73 HIS A C 1
ATOM 600 O O . HIS A 1 73 ? -1.176 6.553 8.791 1.00 95.38 73 HIS A O 1
ATOM 606 N N . ASP A 1 74 ? -3.285 7.088 8.213 1.00 95.50 74 ASP A N 1
ATOM 607 C CA . ASP A 1 74 ? -3.110 8.540 8.274 1.00 95.50 74 ASP A CA 1
ATOM 608 C C . ASP A 1 74 ? -2.638 8.990 9.657 1.00 95.50 74 ASP A C 1
ATOM 610 O O . ASP A 1 74 ? -1.675 9.741 9.768 1.00 95.50 74 ASP A O 1
ATOM 614 N N . LYS A 1 75 ? -3.218 8.432 10.727 1.00 95.06 75 LYS A N 1
ATOM 615 C CA . LYS A 1 75 ? -2.798 8.725 12.109 1.00 95.06 75 LYS A CA 1
ATOM 616 C C . LYS A 1 75 ? -1.363 8.303 12.426 1.00 95.06 75 LYS A C 1
ATOM 618 O O . LYS A 1 75 ? -0.747 8.867 13.321 1.00 95.06 75 LYS A O 1
ATOM 623 N N . LEU A 1 76 ? -0.854 7.266 11.761 1.00 93.00 76 LEU A N 1
ATOM 624 C CA . LEU A 1 76 ? 0.478 6.707 12.017 1.00 93.00 76 LEU A CA 1
ATOM 625 C C . LEU A 1 76 ? 1.509 7.119 10.968 1.00 93.00 76 LEU A C 1
ATOM 627 O O . LEU A 1 76 ? 2.685 6.779 11.109 1.00 93.00 76 LEU A O 1
ATOM 631 N N . ARG A 1 77 ? 1.083 7.793 9.900 1.00 92.56 77 ARG A N 1
ATOM 632 C CA . ARG A 1 77 ? 1.903 8.059 8.725 1.00 92.56 77 ARG A CA 1
ATOM 633 C C . ARG A 1 77 ? 3.165 8.819 9.101 1.00 92.56 77 ARG A C 1
ATOM 635 O O . ARG A 1 77 ? 4.251 8.339 8.784 1.00 92.56 77 ARG A O 1
ATOM 642 N N . ASP A 1 78 ? 3.011 9.919 9.825 1.00 90.94 78 ASP A N 1
ATOM 643 C CA . ASP A 1 78 ? 4.115 10.812 10.178 1.00 90.94 78 ASP A CA 1
ATOM 644 C C . ASP A 1 78 ? 5.148 10.091 11.047 1.00 90.94 78 ASP A C 1
ATOM 646 O O . ASP A 1 78 ? 6.327 10.049 10.704 1.00 90.94 78 ASP A O 1
ATOM 650 N N . GLY A 1 79 ? 4.698 9.370 12.080 1.00 89.88 79 GLY A N 1
ATOM 651 C CA . GLY A 1 79 ? 5.591 8.577 12.930 1.00 89.88 79 GLY A CA 1
ATOM 652 C C . GLY A 1 79 ? 6.313 7.450 12.178 1.00 89.88 79 GLY A C 1
ATOM 653 O O . GLY A 1 79 ? 7.468 7.134 12.469 1.00 89.88 79 GLY A O 1
ATOM 654 N N . ILE A 1 80 ? 5.675 6.841 11.168 1.00 89.19 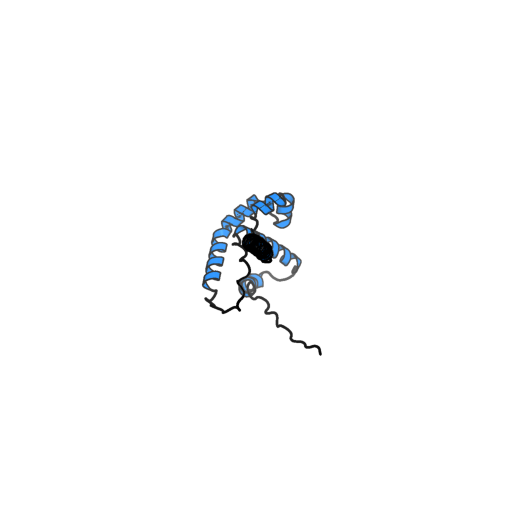80 ILE A N 1
ATOM 655 C CA . ILE A 1 80 ? 6.339 5.858 10.298 1.00 89.19 80 ILE A CA 1
ATOM 656 C C . ILE A 1 80 ? 7.400 6.543 9.428 1.00 89.19 80 ILE A C 1
ATOM 658 O O . ILE A 1 80 ? 8.478 5.977 9.239 1.00 89.19 80 ILE A O 1
ATOM 662 N N . GLU A 1 81 ? 7.115 7.722 8.878 1.00 89.56 81 GLU A N 1
ATOM 663 C CA . GLU A 1 81 ? 8.051 8.485 8.047 1.00 89.56 81 GLU A CA 1
ATOM 664 C C . GLU A 1 81 ? 9.257 8.988 8.855 1.00 89.56 81 GLU A C 1
ATOM 666 O O . GLU A 1 81 ? 10.397 8.840 8.410 1.00 89.56 81 GLU A O 1
ATOM 671 N N . GLU A 1 82 ? 9.043 9.486 10.070 1.00 88.81 82 GLU A N 1
ATOM 672 C CA . GLU A 1 82 ? 10.103 9.887 11.002 1.00 88.81 82 GLU A CA 1
ATOM 673 C C . GLU A 1 82 ? 11.013 8.712 11.369 1.00 88.81 82 GLU A C 1
ATOM 675 O O . GLU A 1 82 ? 12.233 8.790 11.202 1.00 88.81 82 GLU A O 1
ATOM 680 N N . ALA A 1 83 ? 10.431 7.569 11.745 1.00 85.38 83 ALA A N 1
ATOM 681 C CA . ALA A 1 83 ? 11.188 6.357 12.057 1.00 85.38 83 ALA A CA 1
ATOM 682 C C . ALA A 1 83 ? 11.984 5.811 10.853 1.00 85.38 83 ALA A C 1
ATOM 684 O O . ALA A 1 83 ? 12.925 5.027 11.023 1.00 85.38 83 ALA A O 1
ATOM 685 N N . LEU A 1 84 ? 11.600 6.167 9.621 1.00 84.94 84 LEU A N 1
ATOM 686 C CA . LEU A 1 84 ? 12.356 5.837 8.412 1.00 84.94 84 LEU A CA 1
ATOM 687 C C . LEU A 1 84 ? 13.537 6.777 8.202 1.00 84.94 84 LEU A C 1
ATOM 689 O O . LEU A 1 84 ? 14.624 6.289 7.887 1.00 84.94 84 LEU A O 1
ATOM 693 N N . LYS A 1 85 ? 13.339 8.084 8.404 1.00 83.50 85 LYS A N 1
ATOM 694 C CA . LYS A 1 85 ? 14.408 9.089 8.331 1.00 83.50 85 LYS A CA 1
ATOM 695 C C . LYS A 1 85 ? 15.498 8.793 9.360 1.00 83.50 85 LYS A C 1
ATOM 697 O O . LYS A 1 85 ? 16.666 8.712 8.998 1.00 83.50 85 LYS A O 1
ATOM 702 N N . GLU A 1 86 ? 15.117 8.497 10.601 1.00 81.12 86 GLU A N 1
ATOM 703 C CA . GLU A 1 86 ? 16.058 8.162 11.679 1.00 81.12 86 GLU A CA 1
ATOM 704 C C . GLU A 1 86 ? 16.905 6.910 11.372 1.00 81.12 86 GLU A C 1
ATOM 706 O O . GLU A 1 86 ? 18.071 6.812 11.747 1.00 81.12 86 GLU A O 1
ATOM 711 N N . LYS A 1 87 ? 16.346 5.923 10.663 1.00 74.81 87 LYS A N 1
ATOM 712 C CA . LYS A 1 87 ? 17.103 4.723 10.263 1.00 74.81 87 LYS A CA 1
ATOM 713 C C . LYS A 1 87 ? 18.050 4.971 9.102 1.00 74.81 87 LYS A C 1
ATOM 715 O O . LYS A 1 87 ? 19.053 4.272 9.001 1.00 74.81 87 LYS A O 1
ATOM 720 N N . GLN A 1 88 ? 17.724 5.916 8.225 1.00 67.88 88 GLN A N 1
ATOM 721 C CA . GLN A 1 88 ? 18.609 6.309 7.134 1.00 67.88 88 GLN A CA 1
ATOM 722 C C . GLN A 1 88 ? 19.812 7.089 7.658 1.00 67.88 88 GLN A C 1
ATOM 724 O O . GLN A 1 88 ? 20.919 6.827 7.212 1.00 67.88 88 GLN A O 1
ATOM 729 N N . THR A 1 89 ? 19.626 7.964 8.649 1.00 61.31 89 THR A N 1
ATOM 730 C CA . THR A 1 89 ? 20.730 8.734 9.248 1.00 61.31 89 THR A CA 1
ATOM 731 C C . THR A 1 89 ? 21.678 7.886 10.099 1.00 61.31 89 THR A C 1
ATOM 733 O O . THR A 1 89 ? 22.830 8.261 10.282 1.00 61.31 89 THR A O 1
ATOM 736 N N . LYS A 1 90 ? 21.217 6.737 10.612 1.00 57.50 90 LYS A N 1
ATOM 737 C CA . LYS A 1 90 ? 22.020 5.800 11.423 1.00 57.50 90 LYS A CA 1
ATOM 738 C C . LYS A 1 90 ? 22.743 4.716 10.621 1.00 57.50 90 LYS A C 1
ATOM 740 O O . LYS A 1 90 ? 23.508 3.954 11.210 1.00 57.50 90 LYS A O 1
ATOM 745 N N . LEU A 1 91 ? 22.487 4.585 9.318 1.00 56.59 91 LEU A N 1
ATOM 746 C CA . LEU A 1 91 ? 23.311 3.729 8.465 1.00 56.59 91 LEU A CA 1
ATOM 747 C C . LEU A 1 91 ? 24.642 4.458 8.267 1.00 56.59 91 LEU A C 1
ATOM 749 O O . LEU A 1 91 ? 24.625 5.558 7.719 1.00 56.59 91 LEU A O 1
ATOM 753 N N . PRO A 1 92 ? 25.779 3.897 8.715 1.00 48.00 92 PRO A N 1
ATOM 754 C CA . PRO A 1 92 ? 27.053 4.490 8.365 1.00 48.00 92 PRO A CA 1
ATOM 755 C C . PRO A 1 92 ? 27.150 4.498 6.837 1.00 48.00 92 PRO A C 1
ATOM 757 O O . PRO A 1 92 ? 26.685 3.549 6.191 1.00 48.00 92 PRO A O 1
ATOM 760 N N . ASP A 1 93 ? 27.777 5.534 6.278 1.00 52.16 93 ASP A N 1
ATOM 761 C CA . ASP A 1 93 ? 28.365 5.515 4.937 1.00 52.16 93 ASP A CA 1
ATOM 762 C C . ASP A 1 93 ? 29.467 4.442 4.906 1.00 52.16 93 ASP A C 1
ATOM 764 O O . ASP A 1 93 ? 30.654 4.708 4.724 1.00 52.16 93 ASP A O 1
ATOM 768 N N . GLU A 1 94 ? 29.110 3.181 5.139 1.00 50.62 94 GLU A N 1
ATOM 769 C CA . GLU A 1 94 ? 29.981 2.074 4.837 1.00 50.62 94 GLU A CA 1
ATOM 770 C C . GLU A 1 94 ? 29.995 1.986 3.319 1.00 50.62 94 GLU A C 1
ATOM 772 O O . GLU A 1 94 ? 29.228 1.251 2.691 1.00 50.62 94 GLU A O 1
ATOM 777 N N . GLY A 1 95 ? 30.931 2.738 2.735 1.00 45.72 95 GLY A N 1
ATOM 778 C CA . GLY A 1 95 ? 31.568 2.484 1.449 1.00 45.72 95 GLY A CA 1
ATOM 779 C C . GLY A 1 95 ? 32.265 1.120 1.448 1.00 45.72 95 GLY A C 1
ATOM 780 O O . GLY A 1 95 ? 33.433 0.986 1.084 1.00 45.72 95 GLY A O 1
ATOM 781 N N . GLY A 1 96 ? 31.548 0.090 1.894 1.00 46.81 96 GLY A N 1
ATOM 782 C CA . GLY A 1 96 ? 31.952 -1.291 1.922 1.00 46.81 96 GLY A CA 1
ATOM 783 C C . GLY A 1 96 ? 32.066 -1.759 0.488 1.00 46.81 96 GLY A C 1
ATOM 784 O O . GLY A 1 96 ? 31.068 -2.043 -0.173 1.00 46.81 96 GLY A O 1
ATOM 785 N N . LYS A 1 97 ? 33.312 -1.821 0.015 1.00 52.56 97 LYS A N 1
ATOM 786 C CA . LYS A 1 97 ? 33.745 -2.490 -1.213 1.00 52.56 97 LYS A CA 1
ATOM 787 C C . LYS A 1 97 ? 33.182 -3.917 -1.259 1.00 52.56 97 LYS A C 1
ATOM 789 O O . LYS A 1 97 ? 33.848 -4.869 -0.865 1.00 52.56 97 LYS A O 1
ATOM 794 N N . LEU A 1 98 ? 31.958 -4.088 -1.754 1.00 50.72 98 LEU A N 1
ATOM 795 C CA . LEU A 1 98 ? 31.362 -5.402 -1.962 1.00 50.72 98 LEU A CA 1
ATOM 796 C C . LEU A 1 98 ? 31.656 -5.852 -3.400 1.00 50.72 98 LEU A C 1
ATOM 798 O O . LEU A 1 98 ? 30.925 -5.544 -4.332 1.00 50.72 98 LEU A O 1
ATOM 802 N N . HIS A 1 99 ? 32.787 -6.542 -3.555 1.00 49.81 99 HIS A N 1
ATOM 803 C CA . HIS A 1 99 ? 33.144 -7.471 -4.636 1.00 49.81 99 HIS A CA 1
ATOM 804 C C . HIS A 1 99 ? 32.374 -7.345 -5.967 1.00 49.81 99 HIS A C 1
ATOM 806 O O . HIS A 1 99 ? 31.337 -7.985 -6.076 1.00 49.81 99 HIS A O 1
ATOM 812 N N . ASN A 1 100 ? 32.917 -6.640 -6.977 1.00 56.66 100 ASN A N 1
ATOM 813 C CA . ASN A 1 100 ? 32.737 -6.775 -8.452 1.00 56.66 100 ASN A CA 1
ATOM 814 C C . ASN A 1 100 ? 31.383 -7.246 -9.046 1.00 56.66 100 ASN A C 1
ATOM 816 O O . ASN A 1 100 ? 31.309 -7.647 -10.207 1.00 56.66 100 ASN A O 1
ATOM 820 N N . ARG A 1 101 ? 30.294 -7.216 -8.291 1.00 60.25 101 ARG A N 1
ATOM 821 C CA . ARG A 1 101 ? 28.958 -7.640 -8.678 1.00 60.25 101 ARG A CA 1
ATOM 822 C C . ARG A 1 101 ? 28.100 -6.409 -8.531 1.00 60.25 101 ARG A C 1
ATOM 824 O O . ARG A 1 101 ? 28.037 -5.827 -7.451 1.00 60.25 101 ARG A O 1
ATOM 831 N N . ALA A 1 102 ? 27.448 -6.025 -9.623 1.00 63.44 102 ALA A N 1
ATOM 832 C CA . ALA A 1 102 ? 26.426 -4.998 -9.557 1.00 63.44 102 ALA A CA 1
ATOM 833 C C . ALA A 1 102 ? 25.451 -5.359 -8.419 1.00 63.44 102 ALA A C 1
ATOM 835 O O . ALA A 1 102 ? 25.088 -6.541 -8.296 1.00 63.44 102 ALA A O 1
ATOM 836 N N . PRO A 1 103 ? 25.067 -4.394 -7.564 1.00 65.38 103 PRO A N 1
ATOM 837 C CA . PRO A 1 103 ? 24.123 -4.658 -6.495 1.00 65.38 103 PRO A CA 1
ATOM 838 C C . PRO A 1 103 ? 22.865 -5.311 -7.086 1.00 65.38 103 PRO A C 1
ATOM 840 O O . PRO A 1 103 ? 22.458 -4.969 -8.203 1.00 65.38 103 PRO A O 1
ATOM 843 N N . PRO A 1 104 ? 22.255 -6.284 -6.384 1.00 67.75 104 PRO A N 1
ATOM 844 C CA . PRO A 1 104 ? 21.003 -6.871 -6.841 1.00 67.75 104 PRO A CA 1
ATOM 845 C C . PRO A 1 104 ? 19.994 -5.750 -7.086 1.00 67.75 104 PRO A C 1
ATOM 847 O O . PRO A 1 104 ? 19.953 -4.793 -6.311 1.00 67.75 104 PRO A O 1
ATOM 850 N N . ILE A 1 105 ? 19.201 -5.876 -8.158 1.00 66.25 105 ILE A N 1
ATOM 851 C CA . ILE A 1 105 ? 18.229 -4.850 -8.561 1.00 66.25 105 ILE A CA 1
ATOM 852 C C . ILE A 1 105 ? 17.454 -4.398 -7.320 1.00 66.25 105 ILE A C 1
ATOM 854 O O . ILE A 1 105 ? 16.828 -5.244 -6.664 1.00 66.25 105 ILE A O 1
ATOM 858 N N . PRO A 1 106 ? 17.523 -3.103 -6.963 1.00 63.25 106 PRO A N 1
ATOM 859 C CA . PRO A 1 106 ? 16.910 -2.623 -5.745 1.00 63.25 106 PRO A CA 1
ATOM 860 C C . PRO A 1 106 ? 15.412 -2.893 -5.824 1.00 63.25 106 PRO A C 1
ATOM 862 O O . PRO A 1 106 ? 14.738 -2.551 -6.797 1.00 63.25 106 PRO A O 1
ATOM 865 N N . ASN A 1 107 ? 14.876 -3.542 -4.790 1.00 68.00 107 ASN A N 1
ATOM 866 C CA . ASN A 1 107 ? 13.432 -3.611 -4.647 1.00 68.00 107 ASN A CA 1
ATOM 867 C C . ASN A 1 107 ? 12.951 -2.170 -4.445 1.00 68.00 107 ASN A C 1
ATOM 869 O O . ASN A 1 107 ? 13.442 -1.519 -3.524 1.00 68.00 107 ASN A O 1
ATOM 873 N N . GLY A 1 108 ? 12.011 -1.695 -5.267 1.00 70.31 108 GLY A N 1
ATOM 874 C CA . GLY A 1 108 ? 11.493 -0.326 -5.174 1.00 70.31 108 GLY A CA 1
ATOM 875 C C . GLY A 1 108 ? 11.022 0.059 -3.760 1.00 70.31 108 GLY A C 1
ATOM 876 O O . GLY A 1 108 ? 10.860 -0.820 -2.896 1.00 70.31 108 GLY A O 1
ATOM 877 N N . PRO A 1 109 ? 10.799 1.359 -3.503 1.00 76.88 109 PRO A N 1
ATOM 878 C CA . PRO A 1 109 ? 10.453 1.858 -2.177 1.00 76.88 109 PRO A CA 1
ATOM 879 C C . PRO A 1 109 ? 9.219 1.145 -1.613 1.00 76.88 109 PRO A C 1
ATOM 881 O O . PRO A 1 109 ? 8.264 0.839 -2.325 1.00 76.88 109 PRO A O 1
ATOM 884 N N . ILE A 1 110 ? 9.254 0.837 -0.313 1.00 84.25 110 ILE A N 1
ATOM 885 C CA . ILE A 1 110 ? 8.102 0.265 0.391 1.00 84.25 110 ILE A CA 1
ATOM 886 C C . ILE A 1 110 ? 7.278 1.417 0.951 1.00 84.25 110 ILE A C 1
ATOM 888 O O . ILE A 1 110 ? 7.735 2.076 1.888 1.00 84.25 110 ILE A O 1
ATOM 892 N N . CYS A 1 111 ? 6.073 1.605 0.416 1.00 87.12 111 CYS A N 1
ATOM 893 C CA . CYS A 1 111 ? 5.108 2.588 0.899 1.00 87.12 111 CYS A CA 1
ATOM 894 C C . CYS A 1 111 ? 4.792 2.388 2.391 1.00 87.12 111 CYS A C 1
ATOM 896 O O . CYS A 1 111 ? 4.774 1.260 2.895 1.00 87.12 111 CYS A O 1
ATOM 898 N N . THR A 1 112 ? 4.505 3.482 3.094 1.00 90.00 112 THR A N 1
ATOM 899 C CA . THR A 1 112 ? 4.196 3.483 4.534 1.00 90.00 112 THR A CA 1
ATOM 900 C C . THR A 1 112 ? 2.964 2.634 4.861 1.00 90.00 112 THR A C 1
ATOM 902 O O . THR A 1 112 ? 3.000 1.845 5.804 1.00 90.00 112 THR A O 1
ATOM 905 N N . SER A 1 113 ? 1.936 2.669 4.010 1.00 92.31 113 SER A N 1
ATOM 906 C CA . SER A 1 113 ? 0.745 1.814 4.118 1.00 92.31 113 SER A CA 1
ATOM 907 C C . SER A 1 113 ? 1.088 0.322 4.047 1.00 92.31 113 SER A C 1
ATOM 909 O O . SER A 1 113 ? 0.650 -0.469 4.879 1.00 92.31 113 SER A O 1
ATOM 911 N N . VAL A 1 114 ? 1.9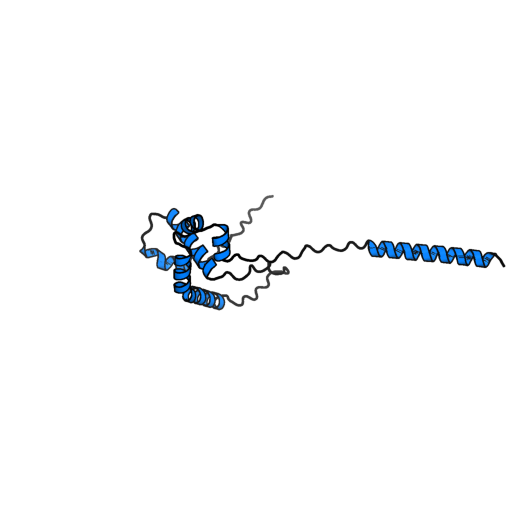57 -0.082 3.117 1.00 90.94 114 VAL A N 1
ATOM 912 C CA . VAL A 1 114 ? 2.410 -1.478 2.990 1.00 90.94 114 VAL A CA 1
ATOM 913 C C . VAL A 1 114 ? 3.194 -1.917 4.229 1.00 90.94 114 VAL A C 1
ATOM 915 O O . VAL A 1 114 ? 3.044 -3.050 4.687 1.00 90.94 114 VAL A O 1
ATOM 918 N N . ARG A 1 115 ? 4.004 -1.027 4.814 1.00 91.50 115 ARG A N 1
ATOM 919 C CA . ARG A 1 115 ? 4.722 -1.306 6.070 1.00 91.50 115 ARG A CA 1
ATOM 920 C C . ARG A 1 115 ? 3.755 -1.524 7.227 1.00 91.50 115 ARG A C 1
ATOM 922 O O . ARG A 1 115 ? 3.909 -2.513 7.942 1.00 91.50 115 ARG A O 1
ATOM 929 N N . LEU A 1 116 ? 2.749 -0.662 7.366 1.00 92.25 116 LEU A N 1
ATOM 930 C CA . LEU A 1 116 ? 1.703 -0.813 8.376 1.00 92.25 116 LEU A CA 1
ATOM 931 C C . LEU A 1 116 ? 0.941 -2.131 8.193 1.00 92.25 116 LEU A C 1
ATOM 933 O O . LEU A 1 116 ? 0.781 -2.894 9.143 1.00 92.25 116 LEU A O 1
ATOM 937 N N . ALA A 1 117 ? 0.543 -2.452 6.961 1.00 91.50 117 ALA A N 1
ATOM 938 C CA . ALA A 1 117 ? -0.128 -3.707 6.639 1.00 91.50 117 ALA A CA 1
ATOM 939 C C . ALA A 1 117 ? 0.720 -4.931 7.042 1.00 91.50 117 ALA A C 1
ATOM 941 O O . ALA A 1 117 ? 0.213 -5.874 7.657 1.00 91.50 117 ALA A O 1
ATOM 942 N N . CYS A 1 118 ? 2.021 -4.919 6.742 1.00 89.81 118 CYS A N 1
ATOM 943 C CA . CYS A 1 118 ? 2.944 -5.963 7.185 1.00 89.81 118 CYS A CA 1
ATOM 944 C C . CYS A 1 118 ? 3.036 -6.035 8.716 1.00 89.81 118 CYS A C 1
ATOM 946 O O . CYS A 1 118 ? 2.940 -7.130 9.268 1.00 89.81 118 CYS A O 1
ATOM 948 N N . ALA A 1 119 ? 3.149 -4.894 9.402 1.00 90.69 119 ALA A N 1
ATOM 949 C CA . ALA A 1 119 ? 3.227 -4.835 10.860 1.00 90.69 119 ALA A CA 1
ATOM 950 C C . ALA A 1 119 ? 1.979 -5.430 11.532 1.00 90.69 119 ALA A C 1
ATOM 952 O O . ALA A 1 119 ? 2.103 -6.268 12.425 1.00 90.69 119 ALA A O 1
ATOM 953 N N . ILE A 1 120 ? 0.777 -5.091 11.054 1.00 90.38 120 ILE A N 1
ATOM 954 C CA . ILE A 1 120 ? -0.488 -5.651 11.560 1.00 90.38 120 ILE A CA 1
ATOM 955 C C . ILE A 1 120 ? -0.506 -7.181 11.408 1.00 90.38 120 ILE A C 1
ATOM 957 O O . ILE A 1 120 ? -0.875 -7.906 12.339 1.00 90.38 120 ILE A O 1
ATOM 961 N N . ARG A 1 121 ? -0.075 -7.701 10.250 1.00 87.50 121 ARG A N 1
ATOM 962 C CA . ARG A 1 121 ? -0.025 -9.153 10.001 1.00 87.50 121 ARG A CA 1
ATOM 963 C C . ARG A 1 121 ? 1.000 -9.861 10.886 1.00 87.50 121 ARG A C 1
ATOM 965 O O . ARG A 1 121 ? 0.719 -10.965 11.353 1.00 87.50 121 ARG A O 1
ATOM 972 N N . ASP A 1 122 ? 2.143 -9.239 11.149 1.00 86.44 122 ASP A N 1
ATOM 973 C CA . ASP A 1 122 ? 3.175 -9.799 12.025 1.00 86.44 122 ASP A CA 1
ATOM 974 C C . ASP A 1 122 ? 2.743 -9.818 13.493 1.00 86.44 122 ASP A C 1
ATOM 976 O O . ASP A 1 122 ? 2.878 -10.853 14.150 1.00 86.44 122 ASP A O 1
ATOM 980 N N . ILE A 1 123 ? 2.149 -8.731 13.999 1.00 82.75 123 ILE A N 1
ATOM 981 C CA . ILE A 1 123 ? 1.580 -8.675 15.358 1.00 82.75 123 ILE A CA 1
ATOM 982 C C . ILE A 1 123 ? 0.556 -9.798 15.542 1.00 82.75 123 ILE A C 1
ATOM 984 O O . ILE A 1 123 ? 0.557 -10.498 16.559 1.00 82.75 123 ILE A O 1
ATOM 988 N N . ARG A 1 124 ? -0.290 -10.026 14.531 1.00 75.88 124 ARG A N 1
ATOM 989 C CA . ARG A 1 124 ? -1.261 -11.121 14.548 1.00 75.88 124 ARG A CA 1
ATOM 990 C C . ARG A 1 124 ? -0.587 -12.487 14.654 1.00 75.88 124 ARG A C 1
ATOM 992 O O . ARG A 1 124 ? -1.025 -13.298 15.465 1.00 75.88 124 ARG A O 1
ATOM 999 N N . ARG A 1 125 ? 0.439 -12.758 13.843 1.00 75.06 125 ARG A N 1
ATOM 1000 C CA . ARG A 1 125 ? 1.166 -14.038 13.901 1.00 75.06 125 ARG A CA 1
ATOM 1001 C C . ARG A 1 125 ? 1.811 -14.246 15.267 1.00 75.06 125 ARG A C 1
ATOM 1003 O O . ARG A 1 125 ? 1.713 -15.331 15.824 1.00 75.06 125 ARG A O 1
ATOM 1010 N N . ARG A 1 126 ? 2.408 -13.199 15.840 1.00 67.25 126 ARG A N 1
ATOM 1011 C CA . ARG A 1 126 ? 3.071 -13.267 17.150 1.00 67.25 126 ARG A CA 1
ATOM 1012 C C . ARG A 1 126 ? 2.101 -13.550 18.298 1.00 67.25 126 ARG A C 1
ATOM 1014 O O . ARG A 1 126 ? 2.452 -14.327 19.179 1.00 67.25 126 ARG A O 1
ATOM 1021 N N . ARG A 1 127 ? 0.873 -13.014 18.255 1.00 61.34 127 ARG A N 1
ATOM 1022 C CA . ARG A 1 127 ? -0.178 -13.334 19.245 1.00 61.34 127 ARG A CA 1
ATOM 1023 C C . ARG A 1 127 ? -0.572 -14.812 19.271 1.00 61.34 127 ARG A C 1
ATOM 1025 O O . ARG A 1 127 ? -1.026 -15.281 20.301 1.00 61.34 127 ARG A O 1
ATOM 1032 N N . GLN A 1 128 ? -0.404 -15.537 18.167 1.00 59.38 128 GLN A N 1
ATOM 1033 C CA . GLN A 1 128 ? -0.690 -16.975 18.126 1.00 59.38 128 GLN A CA 1
ATOM 1034 C C . GLN A 1 128 ? 0.466 -17.828 18.666 1.00 59.38 128 GLN A C 1
ATOM 1036 O O . GLN A 1 128 ? 0.243 -18.972 19.036 1.00 59.38 128 GLN A O 1
ATOM 1041 N N . LEU A 1 129 ? 1.685 -17.278 18.725 1.00 55.66 129 LEU A N 1
ATOM 1042 C CA . LEU A 1 129 ? 2.886 -17.991 19.171 1.00 55.66 129 LEU A CA 1
ATOM 1043 C C . LEU A 1 129 ? 3.221 -17.769 20.655 1.00 55.66 129 LEU A C 1
ATOM 1045 O O . LEU A 1 129 ? 4.023 -18.517 21.196 1.00 55.66 129 LEU A O 1
ATOM 1049 N N . ASN A 1 130 ? 2.633 -16.766 21.317 1.00 49.34 130 ASN A N 1
ATOM 1050 C CA . ASN A 1 130 ? 2.891 -16.465 22.732 1.00 49.34 130 ASN A CA 1
ATOM 1051 C C . ASN A 1 130 ? 1.607 -16.018 23.454 1.00 49.34 130 ASN A C 1
ATOM 1053 O O . ASN A 1 130 ? 1.400 -14.816 23.631 1.00 49.34 130 ASN A O 1
ATOM 1057 N N . PRO A 1 131 ? 0.728 -16.941 23.873 1.00 53.53 131 PRO A N 1
ATOM 1058 C CA . PRO A 1 131 ? -0.455 -16.575 24.650 1.00 53.53 131 PRO A CA 1
ATOM 1059 C C . PRO A 1 131 ? -0.157 -16.171 26.112 1.00 53.53 131 PRO A C 1
ATOM 1061 O O . PRO A 1 131 ? -1.054 -15.646 26.761 1.00 53.53 131 PRO A O 1
ATOM 1064 N N . CYS A 1 132 ? 1.073 -16.352 26.626 1.00 45.78 132 CYS A N 1
ATOM 1065 C CA . CYS A 1 132 ? 1.350 -16.302 28.075 1.00 45.78 132 CYS A CA 1
ATOM 1066 C C . CYS A 1 132 ? 2.528 -15.405 28.534 1.00 45.78 132 CYS A C 1
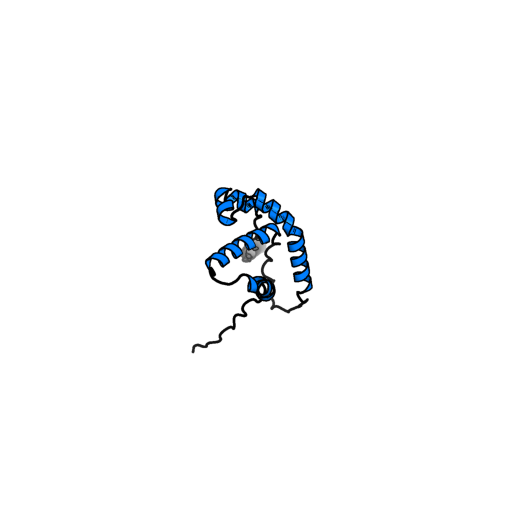ATOM 1068 O O . CYS A 1 132 ? 3.175 -15.747 29.519 1.00 45.78 132 CYS A O 1
ATOM 1070 N N . GLN A 1 133 ? 2.853 -14.280 27.879 1.00 48.31 133 GLN A N 1
ATOM 1071 C CA . GLN A 1 133 ? 3.864 -13.344 28.426 1.00 48.31 133 GLN A CA 1
ATOM 1072 C C . GLN A 1 133 ? 3.246 -12.016 28.914 1.00 48.31 133 GLN A C 1
ATOM 1074 O O . GLN A 1 133 ? 2.476 -11.409 28.161 1.00 48.31 133 GLN A O 1
ATOM 1079 N N . PRO A 1 134 ? 3.575 -11.550 30.142 1.00 45.75 134 PRO A N 1
ATOM 1080 C CA . PRO A 1 134 ? 3.066 -10.299 30.702 1.00 45.75 134 PRO A CA 1
ATOM 1081 C C . PRO A 1 134 ? 3.416 -9.074 29.853 1.00 45.75 134 PRO A C 1
ATOM 1083 O O . PRO A 1 134 ? 4.480 -8.980 29.240 1.00 45.75 134 PRO A O 1
ATOM 1086 N N . ARG A 1 135 ? 2.487 -8.115 29.852 1.00 49.25 135 ARG A N 1
ATOM 1087 C CA . ARG A 1 135 ? 2.423 -6.927 28.985 1.00 49.25 135 ARG A CA 1
ATOM 1088 C C . ARG A 1 135 ? 3.599 -5.949 29.150 1.00 49.25 135 ARG A C 1
ATOM 1090 O O . ARG A 1 135 ? 3.798 -5.108 28.278 1.00 49.25 135 ARG A O 1
ATOM 1097 N N . GLU A 1 136 ? 4.371 -6.070 30.227 1.00 46.50 136 GLU A N 1
ATOM 1098 C CA . GLU A 1 136 ? 5.354 -5.069 30.668 1.00 46.50 136 GLU A CA 1
ATOM 1099 C C . GLU A 1 136 ? 6.736 -5.186 30.003 1.00 46.50 136 GLU A C 1
ATOM 1101 O O . GLU A 1 136 ? 7.460 -4.202 29.941 1.00 46.50 136 GLU A O 1
ATOM 1106 N N . LEU A 1 137 ? 7.080 -6.318 29.376 1.00 47.38 137 LEU A N 1
ATOM 1107 C CA . LEU A 1 137 ? 8.390 -6.492 28.710 1.00 47.38 137 LEU A CA 1
ATOM 1108 C C . LEU A 1 137 ? 8.390 -6.178 27.200 1.00 47.38 137 LEU A C 1
ATOM 1110 O O . LEU A 1 137 ? 9.409 -6.320 26.519 1.00 47.38 137 LEU A O 1
ATOM 1114 N N . LEU A 1 138 ? 7.248 -5.767 26.640 1.00 48.09 138 LEU A N 1
ATOM 1115 C CA . LEU A 1 138 ? 7.097 -5.544 25.196 1.00 48.09 138 LEU A CA 1
ATOM 1116 C C . LEU A 1 138 ? 7.666 -4.199 24.727 1.00 48.09 138 LEU A C 1
ATOM 1118 O O . LEU A 1 138 ? 8.179 -4.133 23.611 1.00 48.09 138 LEU A O 1
ATOM 1122 N N . HIS A 1 139 ? 7.634 -3.153 25.557 1.00 47.22 139 HIS A N 1
ATOM 1123 C CA . HIS A 1 139 ? 8.136 -1.833 25.156 1.00 47.22 139 HIS A CA 1
ATOM 1124 C C . HIS A 1 139 ? 9.670 -1.795 25.026 1.00 47.22 139 HIS A C 1
ATOM 1126 O O . HIS A 1 139 ? 10.181 -1.191 24.086 1.00 47.22 139 HIS A O 1
ATOM 1132 N N . GLU A 1 140 ? 10.407 -2.521 25.875 1.00 45.00 140 GLU A N 1
ATOM 1133 C CA . GLU A 1 140 ? 11.878 -2.591 25.806 1.00 45.00 140 GLU A CA 1
ATOM 1134 C C . GLU A 1 140 ? 12.403 -3.537 24.711 1.00 45.00 140 GLU A C 1
ATOM 1136 O O . GLU A 1 140 ? 13.423 -3.259 24.074 1.00 45.00 140 GLU A O 1
ATOM 1141 N N . ARG A 1 141 ? 11.705 -4.647 24.423 1.00 40.62 141 ARG A N 1
ATOM 1142 C CA . ARG A 1 141 ? 12.155 -5.608 23.395 1.00 40.62 141 ARG A CA 1
ATOM 1143 C C . ARG A 1 141 ? 11.891 -5.160 21.959 1.00 40.62 141 ARG A C 1
ATOM 1145 O O . ARG A 1 141 ? 12.668 -5.513 21.070 1.00 40.62 141 ARG A O 1
ATOM 1152 N N . ILE A 1 142 ? 10.831 -4.386 21.707 1.00 51.53 142 ILE A N 1
ATOM 1153 C CA . ILE A 1 142 ? 10.497 -3.920 20.348 1.00 51.53 142 ILE A CA 1
ATOM 1154 C C . ILE A 1 142 ? 11.583 -2.980 19.797 1.00 51.53 142 ILE A C 1
ATOM 1156 O O . ILE A 1 142 ? 11.897 -3.062 18.607 1.00 51.53 142 ILE A O 1
ATOM 1160 N N . SER A 1 143 ? 12.216 -2.167 20.649 1.00 52.34 143 SER A N 1
ATOM 1161 C CA . SER A 1 143 ? 13.307 -1.273 20.236 1.00 52.34 143 SER A CA 1
ATOM 1162 C C . SER A 1 143 ? 14.619 -2.008 19.933 1.00 52.34 143 SER A C 1
ATOM 1164 O O . SER A 1 143 ? 15.347 -1.597 19.030 1.00 52.34 143 SER A O 1
ATOM 1166 N N . ASN A 1 144 ? 14.905 -3.129 20.608 1.00 44.91 144 ASN A N 1
ATOM 1167 C CA . ASN A 1 144 ? 16.236 -3.753 20.570 1.00 44.91 144 ASN A CA 1
ATOM 1168 C C . ASN A 1 144 ? 16.385 -4.946 19.607 1.00 44.91 144 ASN A C 1
ATOM 1170 O O . ASN A 1 144 ? 17.493 -5.215 19.138 1.00 44.91 144 ASN A O 1
ATOM 1174 N N . GLU A 1 145 ? 15.307 -5.654 19.253 1.00 49.22 145 GLU A N 1
ATOM 1175 C CA . GLU A 1 145 ? 15.412 -6.871 18.423 1.00 49.22 145 GLU A CA 1
ATOM 1176 C C . GLU A 1 145 ? 15.022 -6.693 16.951 1.00 49.22 145 GLU A C 1
ATOM 1178 O O . GLU A 1 145 ? 15.299 -7.566 16.129 1.00 49.22 145 GLU A O 1
ATOM 1183 N N . HIS A 1 146 ? 14.410 -5.570 16.567 1.00 49.53 146 HIS A N 1
ATO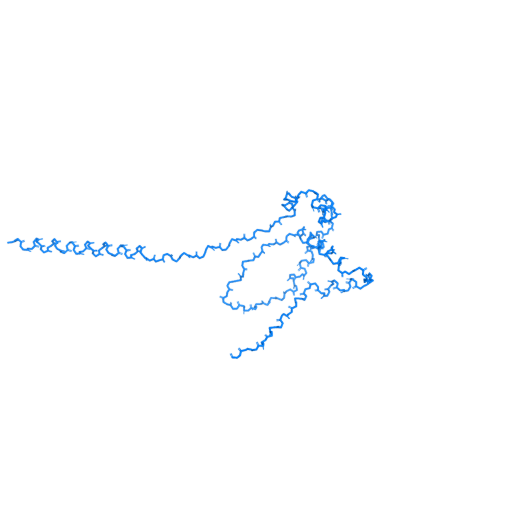M 1184 C CA . HIS A 1 146 ? 13.807 -5.449 15.235 1.00 49.53 146 HIS A CA 1
ATOM 1185 C C . HIS A 1 146 ? 14.822 -5.351 14.073 1.00 49.53 146 HIS A C 1
ATOM 1187 O O . HIS A 1 146 ? 14.426 -5.475 12.915 1.00 49.53 146 HIS A O 1
ATOM 1193 N N . TRP A 1 147 ? 16.125 -5.177 14.350 1.00 44.09 147 TRP A N 1
ATOM 1194 C CA . TRP A 1 147 ? 17.154 -5.002 13.307 1.00 44.09 147 TRP A CA 1
ATOM 1195 C C . TRP A 1 147 ? 18.399 -5.883 13.422 1.00 44.09 147 TRP A C 1
ATOM 1197 O O . TRP A 1 147 ? 19.217 -5.879 12.499 1.00 44.09 147 TRP A O 1
ATOM 1207 N N . LYS A 1 148 ? 18.555 -6.699 14.471 1.00 41.22 148 LYS A N 1
ATOM 1208 C CA . LYS A 1 148 ? 19.662 -7.664 14.511 1.00 41.22 148 LYS A CA 1
ATOM 1209 C C . LYS A 1 148 ? 19.337 -8.835 13.585 1.00 41.22 148 LYS A C 1
ATOM 1211 O O . LYS A 1 148 ? 18.659 -9.785 13.965 1.00 41.22 148 LYS A O 1
ATOM 1216 N N . ARG A 1 149 ? 19.822 -8.775 12.338 1.00 38.09 149 ARG A N 1
ATOM 1217 C CA . ARG A 1 149 ? 19.896 -9.965 11.477 1.00 38.09 149 ARG A CA 1
ATOM 1218 C C . ARG A 1 149 ? 20.646 -11.055 12.255 1.00 38.09 149 ARG A C 1
ATOM 1220 O O . ARG A 1 149 ? 21.732 -10.765 12.758 1.00 38.09 149 ARG A O 1
ATOM 1227 N N . PRO A 1 150 ? 20.138 -12.296 12.332 1.00 38.22 150 PRO A N 1
ATOM 1228 C CA . PRO A 1 150 ? 20.941 -13.388 12.842 1.00 38.22 150 PRO A CA 1
ATOM 1229 C C . PRO A 1 150 ? 22.129 -13.551 11.896 1.00 38.22 150 PRO A C 1
ATOM 1231 O O . PRO A 1 150 ? 21.963 -13.911 10.727 1.00 38.22 150 PRO A O 1
ATOM 1234 N N . SER A 1 151 ? 23.321 -13.223 12.394 1.00 41.03 151 SER A N 1
ATOM 1235 C CA . SER A 1 151 ? 24.574 -13.510 11.712 1.00 41.03 151 SER A CA 1
ATOM 1236 C C . SER A 1 151 ? 24.647 -15.024 11.561 1.00 41.03 151 SER A C 1
ATOM 1238 O O . SER A 1 151 ? 24.846 -15.753 12.535 1.00 41.03 151 SER A O 1
ATOM 1240 N N . ARG A 1 152 ? 24.374 -15.521 10.348 1.00 40.56 152 ARG A N 1
ATOM 1241 C CA . ARG A 1 152 ? 24.591 -16.927 10.015 1.00 40.56 152 ARG A CA 1
ATOM 1242 C C . ARG A 1 152 ? 26.089 -17.160 10.150 1.00 40.56 152 ARG A C 1
ATOM 1244 O O . ARG A 1 152 ? 26.840 -16.837 9.235 1.00 40.56 152 ARG A O 1
ATOM 1251 N N . LYS A 1 153 ? 26.518 -17.717 11.285 1.00 44.22 153 LYS A N 1
ATOM 1252 C CA . LYS A 1 153 ? 27.831 -18.350 11.388 1.00 44.22 153 LYS A CA 1
ATOM 1253 C C . LYS A 1 153 ? 27.869 -19.416 10.298 1.00 44.22 153 LYS A C 1
ATOM 1255 O O . LYS A 1 153 ? 27.148 -20.411 10.372 1.00 44.22 153 LYS A O 1
ATOM 1260 N N . VAL A 1 154 ? 28.643 -19.158 9.249 1.00 43.81 154 VAL A N 1
ATOM 1261 C CA . VAL A 1 154 ? 28.968 -20.159 8.238 1.00 43.81 154 VAL A CA 1
ATOM 1262 C C . VAL A 1 154 ? 29.777 -21.218 8.972 1.00 43.81 154 VAL A C 1
ATOM 1264 O O . VAL A 1 154 ? 30.930 -21.004 9.329 1.00 43.81 154 VAL A O 1
ATOM 1267 N N . SER A 1 155 ? 29.119 -22.328 9.296 1.00 43.44 155 SER A N 1
ATOM 1268 C CA . SER A 1 155 ? 29.771 -23.509 9.838 1.00 43.44 155 SER A CA 1
ATOM 1269 C C . SER A 1 155 ? 30.578 -24.139 8.708 1.00 43.44 155 SER A C 1
ATOM 1271 O O . SER A 1 155 ? 30.036 -24.849 7.865 1.00 43.44 155 SER A O 1
ATOM 1273 N N . SER A 1 156 ? 31.876 -23.853 8.670 1.00 46.94 156 SER A N 1
ATOM 1274 C CA . SER A 1 156 ? 32.853 -24.634 7.918 1.00 46.94 156 SER A CA 1
ATOM 1275 C C . SER A 1 156 ? 33.050 -25.981 8.618 1.00 46.94 156 SER A C 1
ATOM 1277 O O . SER A 1 156 ? 34.029 -26.213 9.320 1.00 46.94 156 SER A O 1
ATOM 1279 N N . ARG A 1 157 ? 32.086 -26.891 8.455 1.00 40.06 157 ARG A N 1
ATOM 1280 C CA . ARG A 1 157 ? 32.316 -28.320 8.691 1.00 40.06 157 ARG A CA 1
ATOM 1281 C C . ARG A 1 157 ? 32.736 -28.950 7.374 1.00 40.06 157 ARG A C 1
ATOM 1283 O O . ARG A 1 157 ? 31.931 -29.072 6.455 1.00 40.06 157 ARG A O 1
ATOM 1290 N N . GLY A 1 158 ? 34.015 -29.306 7.303 1.00 42.62 158 GLY A N 1
ATOM 1291 C CA . GLY A 1 158 ? 34.593 -30.046 6.194 1.00 42.62 158 GLY A CA 1
ATOM 1292 C C . GLY A 1 158 ? 33.969 -31.428 5.984 1.00 42.62 158 GLY A C 1
ATOM 1293 O O . GLY A 1 158 ? 33.396 -32.030 6.893 1.00 42.62 158 GLY A O 1
ATOM 1294 N N . ARG A 1 159 ? 34.138 -31.920 4.758 1.00 42.38 159 ARG A N 1
ATOM 1295 C CA . ARG A 1 159 ? 34.197 -33.331 4.355 1.00 42.38 159 ARG A CA 1
ATOM 1296 C C . ARG A 1 159 ? 35.219 -33.369 3.214 1.00 42.38 159 ARG A C 1
ATOM 1298 O O . ARG A 1 159 ? 35.036 -32.628 2.257 1.00 42.38 159 ARG A O 1
ATOM 1305 N N . ARG A 1 160 ? 36.401 -33.901 3.532 1.00 49.00 160 ARG A N 1
ATOM 1306 C CA . ARG A 1 160 ? 36.963 -35.187 3.073 1.00 49.00 160 ARG A CA 1
ATOM 1307 C C . ARG A 1 160 ? 37.658 -35.040 1.732 1.00 49.00 160 ARG A C 1
ATOM 1309 O O . ARG A 1 160 ? 36.945 -34.777 0.748 1.00 49.00 160 ARG A O 1
#

Sequence (160 aa):
MSSSIAAMYVFSQVALAIAICHRIRKKSEPRKKGRPAARVRQRRSVQDVYECLGPTYFRRAYRMSYESFWILHDKLRDGIEEALKEKQTKLPDEGGKLHNRAPPIPNGPICTSVRLACAIRDIRRRRQLNPCQPRELLHERISNEHWKRPSRKVSSRGRR

Foldseek 3Di:
DPPVVVVVVVVVVVVVVVVVVVVVVVVPPPPPPPDPDPDQDDDDDVVNVCVVQDQVVVCVQQVDGPVVLVVVCVVCVVVLVVVVVVVVVPPPPPPPPDPPDDPDRDNDDDHSSNVVSVVSNVVVVVCVVPVDDDPPCVVVCVVPPPPPDPPPPPPPDDDD

Organism: NCBI:txid303405

Secondary structure (DSSP, 8-state):
-THHHHHHHHHHHHHHHHHHHHHHHHHTS----PPPPPPP-PPPPHHHHHHHHHHHHHHHHHSS-HHHHHHHHHHHHHHHHHHHHHHHHTS-------TTSPPPPPPPP--HHHHHHHHHHHHHHHHHH-SS--GGGHHHHHHHHSS-------------

Radius of gyration: 32.44 Å; chains: 1; bounding box: 58×46×108 Å

pLDDT: mean 71.38, std 18.37, range [38.09, 96.75]